Protein AF-A0A7J8WJ26-F1 (afdb_monomer_lite)

Secondary structure (DSSP, 8-state):
---S--HHHHGGGG-TT-HHHHHHHHHHHHHHHHHHHHTTT-TTHHHHHHHHHHHHHHHTSGGGTT--GGGTT---

Structure (mmCIF, N/CA/C/O backbone):
data_AF-A0A7J8WJ26-F1
#
_entry.id   AF-A0A7J8WJ26-F1
#
loop_
_atom_site.group_PDB
_atom_site.id
_atom_site.type_symbol
_atom_site.label_atom_id
_atom_site.label_alt_id
_atom_site.label_comp_id
_atom_site.label_asym_id
_atom_site.label_entity_id
_atom_site.label_seq_id
_atom_site.pdbx_PDB_ins_code
_atom_site.Cartn_x
_atom_site.Cartn_y
_atom_site.Cartn_z
_atom_site.occupancy
_atom_site.B_iso_or_equiv
_atom_site.auth_seq_id
_atom_site.auth_comp_id
_atom_site.auth_asym_id
_atom_site.auth_atom_id
_atom_site.pdbx_PDB_model_num
ATOM 1 N N . ILE A 1 1 ? -18.809 12.560 16.369 1.00 48.66 1 ILE A N 1
ATOM 2 C CA . ILE A 1 1 ? -17.460 12.095 16.760 1.00 48.66 1 ILE A CA 1
ATOM 3 C C . ILE A 1 1 ? -16.941 11.292 15.584 1.00 48.66 1 ILE A C 1
ATOM 5 O O . ILE A 1 1 ? -17.429 10.194 15.346 1.00 48.66 1 ILE A O 1
ATOM 9 N N . TYR A 1 2 ? -16.101 11.898 14.747 1.00 51.72 2 TYR A N 1
ATOM 10 C CA . TYR A 1 2 ? -15.475 11.167 13.652 1.00 51.72 2 TYR A CA 1
ATOM 11 C C . TYR A 1 2 ? -14.453 10.245 14.298 1.00 51.72 2 TYR A C 1
ATOM 13 O O . TYR A 1 2 ? -13.490 10.737 14.868 1.00 51.72 2 TYR A O 1
ATOM 21 N N . ASN A 1 3 ? -14.704 8.933 14.278 1.00 66.25 3 ASN A N 1
ATOM 22 C CA . ASN A 1 3 ? -13.691 7.956 14.667 1.00 66.25 3 ASN A CA 1
ATOM 23 C C . ASN A 1 3 ? -12.427 8.314 13.875 1.00 66.25 3 ASN A C 1
ATOM 25 O O . ASN A 1 3 ? -12.561 8.484 12.660 1.00 66.25 3 ASN A O 1
ATOM 29 N N . GLY A 1 4 ? -11.252 8.441 14.498 1.00 75.19 4 GLY A N 1
ATOM 30 C CA . GLY A 1 4 ? -9.960 8.727 13.854 1.00 75.19 4 GLY A CA 1
ATOM 31 C C . GLY A 1 4 ? -9.491 7.644 12.870 1.00 75.19 4 GLY A C 1
ATOM 32 O O . GLY A 1 4 ? -8.317 7.283 12.815 1.00 75.19 4 GLY A O 1
ATOM 33 N N . LEU A 1 5 ? -10.407 7.072 12.091 1.00 82.06 5 LEU A N 1
ATOM 34 C CA . LEU A 1 5 ? -10.259 6.047 11.078 1.00 82.06 5 LEU A CA 1
ATOM 35 C C . LEU A 1 5 ? -10.103 6.703 9.711 1.00 82.06 5 LEU A C 1
ATOM 37 O O . LEU A 1 5 ? -10.871 7.577 9.312 1.00 82.06 5 LEU A O 1
ATOM 41 N N . THR A 1 6 ? -9.133 6.223 8.952 1.00 84.75 6 THR A N 1
ATOM 42 C CA . THR A 1 6 ? -8.955 6.606 7.553 1.00 84.75 6 THR A CA 1
ATOM 43 C C . THR A 1 6 ? -10.119 6.092 6.700 1.00 84.75 6 THR A C 1
ATOM 45 O O . THR A 1 6 ? -10.761 5.096 7.036 1.00 84.75 6 THR A O 1
ATOM 48 N N . TRP A 1 7 ? -10.358 6.707 5.539 1.00 84.06 7 TRP A N 1
ATOM 49 C CA . TRP A 1 7 ? -11.345 6.221 4.559 1.00 84.06 7 TRP A CA 1
ATOM 50 C C . TRP A 1 7 ? -11.139 4.745 4.192 1.00 84.06 7 TRP A C 1
ATOM 52 O O . TRP A 1 7 ? -12.094 3.982 4.052 1.00 84.06 7 TRP A O 1
ATOM 62 N N . TRP A 1 8 ? -9.877 4.314 4.109 1.00 86.12 8 TRP A N 1
ATOM 63 C CA . TRP A 1 8 ? -9.535 2.913 3.880 1.00 86.12 8 TRP A CA 1
ATOM 64 C C . TRP A 1 8 ? -10.005 1.997 5.009 1.00 86.12 8 TRP A C 1
ATOM 66 O O . TRP A 1 8 ? -10.383 0.859 4.769 1.00 86.12 8 TRP A O 1
ATOM 76 N N . GLU A 1 9 ? -9.982 2.441 6.257 1.00 84.25 9 GLU A N 1
ATOM 77 C CA . GLU A 1 9 ? -10.467 1.638 7.379 1.00 84.25 9 GLU A CA 1
ATOM 78 C C . GLU A 1 9 ? -11.990 1.636 7.461 1.00 84.25 9 GLU A C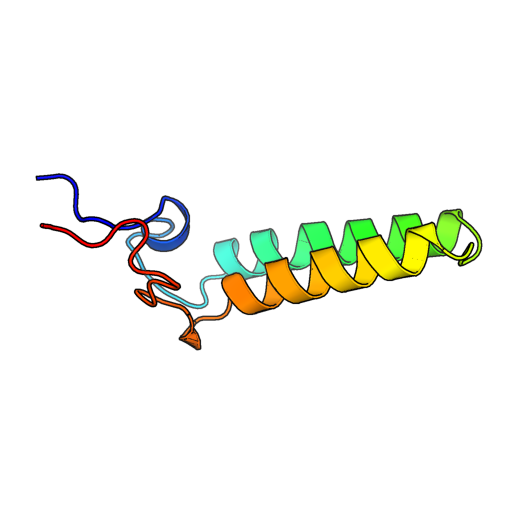 1
ATOM 80 O O . GLU A 1 9 ? -12.543 0.681 7.986 1.00 84.25 9 GLU A O 1
ATOM 85 N N . GLN A 1 10 ? -12.660 2.640 6.895 1.00 86.75 10 GLN A N 1
ATOM 86 C CA . GLN A 1 10 ? -14.119 2.755 6.898 1.00 86.75 10 GLN A CA 1
ATOM 87 C C . GLN A 1 10 ? -14.801 1.964 5.768 1.00 86.75 10 GLN A C 1
ATOM 89 O O . GLN A 1 10 ? -15.946 1.544 5.934 1.00 86.75 10 GLN A O 1
ATOM 94 N N . ILE A 1 11 ? -14.114 1.704 4.645 1.00 87.94 11 ILE A N 1
ATOM 95 C CA . ILE A 1 11 ? -14.706 0.962 3.516 1.00 87.94 11 ILE A CA 1
ATOM 96 C C . ILE A 1 11 ? -15.217 -0.426 3.947 1.00 87.94 11 ILE A C 1
ATOM 98 O O . ILE A 1 11 ? -14.631 -1.085 4.812 1.00 87.94 11 ILE A O 1
ATOM 102 N N . ASP A 1 12 ? -16.328 -0.866 3.352 1.00 87.25 12 ASP A N 1
ATOM 103 C CA . ASP A 1 12 ? -17.033 -2.111 3.689 1.00 87.25 12 ASP A CA 1
ATOM 104 C C . ASP A 1 12 ? -17.392 -2.244 5.188 1.00 87.25 12 ASP A C 1
ATOM 106 O O . ASP A 1 12 ? -17.305 -3.331 5.766 1.00 87.25 12 ASP A O 1
ATOM 110 N N . ASN A 1 13 ? -17.773 -1.137 5.841 1.00 84.06 13 ASN A N 1
ATOM 111 C CA . ASN A 1 13 ? -18.073 -1.077 7.281 1.00 84.06 13 ASN A CA 1
ATOM 112 C C . ASN A 1 13 ? -16.916 -1.590 8.164 1.00 84.06 13 ASN A C 1
ATOM 114 O O . ASN A 1 13 ? -17.136 -2.218 9.198 1.00 84.06 13 ASN A O 1
ATOM 118 N N . GLY A 1 14 ? -15.669 -1.380 7.729 1.00 82.50 14 GLY A N 1
ATOM 119 C CA . GLY A 1 14 ? -14.469 -1.826 8.441 1.00 82.50 14 GLY A CA 1
ATOM 120 C C . GLY A 1 14 ? -14.175 -3.323 8.370 1.00 82.50 14 GLY A C 1
ATOM 121 O O . GLY A 1 14 ? -13.191 -3.775 8.962 1.00 82.50 14 GLY A O 1
ATOM 122 N N . LYS A 1 15 ? -14.956 -4.098 7.604 1.00 84.56 15 LYS A N 1
ATOM 123 C CA . LYS A 1 15 ? -14.658 -5.510 7.347 1.00 84.56 15 LYS A CA 1
ATOM 124 C C . LYS A 1 15 ? -13.360 -5.631 6.557 1.00 84.56 15 LYS A C 1
ATOM 126 O O . LYS A 1 15 ? -13.230 -5.075 5.468 1.00 84.56 15 LYS A O 1
ATOM 131 N N . GLN A 1 16 ? -12.404 -6.374 7.103 1.00 82.88 16 GLN A N 1
ATOM 132 C CA . GLN A 1 16 ? -11.134 -6.667 6.444 1.00 82.88 16 GLN A CA 1
ATOM 133 C C . GLN A 1 16 ? -11.285 -7.797 5.414 1.00 82.88 16 GLN A C 1
ATOM 135 O O . GLN A 1 16 ? -12.228 -8.583 5.472 1.00 82.88 16 GLN A O 1
ATOM 140 N N . LEU A 1 17 ? -10.342 -7.880 4.467 1.00 78.75 17 LEU A N 1
ATOM 141 C CA . LEU A 1 17 ? -10.231 -8.963 3.469 1.00 78.75 17 LEU A CA 1
ATOM 142 C C . LEU A 1 17 ? -11.462 -9.189 2.566 1.00 78.75 17 LEU A C 1
ATOM 144 O O . LEU A 1 17 ? -11.625 -10.262 1.979 1.00 78.75 17 LEU A O 1
ATOM 148 N N . THR A 1 18 ? -12.295 -8.169 2.390 1.00 88.62 18 THR A N 1
ATOM 149 C CA . THR A 1 18 ? -13.418 -8.180 1.448 1.00 88.62 18 THR A CA 1
ATOM 150 C C . THR A 1 18 ? -12.933 -8.234 -0.004 1.00 88.62 18 THR A C 1
ATOM 152 O O . THR A 1 18 ? -11.800 -7.863 -0.330 1.00 88.62 18 THR A O 1
ATOM 155 N N . ARG A 1 19 ? -13.807 -8.686 -0.914 1.00 87.50 19 ARG A N 1
ATOM 156 C CA . ARG A 1 19 ? -13.504 -8.736 -2.355 1.00 87.50 19 ARG A CA 1
ATOM 157 C C . ARG A 1 19 ? -13.166 -7.346 -2.913 1.00 87.50 19 ARG A C 1
ATOM 159 O O . ARG A 1 19 ? -12.219 -7.229 -3.685 1.00 87.50 19 ARG A O 1
ATOM 166 N N . ASN A 1 20 ? -13.866 -6.311 -2.449 1.00 88.69 20 ASN A N 1
ATOM 167 C CA . ASN A 1 20 ? -13.635 -4.920 -2.844 1.00 88.69 20 ASN A CA 1
ATOM 168 C C . ASN A 1 20 ? -12.242 -4.436 -2.427 1.00 88.69 20 ASN A C 1
ATOM 170 O O . ASN A 1 20 ? -11.507 -3.902 -3.252 1.00 88.69 20 ASN A O 1
ATOM 174 N N . ARG A 1 21 ? -11.827 -4.688 -1.177 1.00 87.56 21 ARG A N 1
ATOM 175 C CA . ARG A 1 21 ? -10.482 -4.322 -0.704 1.00 87.56 21 ARG A CA 1
ATOM 176 C C . ARG A 1 21 ? -9.391 -5.019 -1.506 1.00 87.56 21 ARG A C 1
ATOM 178 O O . ARG A 1 21 ? -8.453 -4.353 -1.926 1.00 87.56 21 ARG A O 1
ATOM 185 N N . LYS A 1 22 ? -9.542 -6.323 -1.772 1.00 87.62 22 LYS A N 1
ATOM 186 C CA . LYS A 1 22 ? -8.593 -7.077 -2.609 1.00 87.62 22 LYS A CA 1
ATOM 187 C C . LYS A 1 22 ? -8.483 -6.469 -4.007 1.00 87.62 22 LYS A C 1
ATOM 189 O O . LYS A 1 22 ? -7.373 -6.244 -4.477 1.00 87.62 22 LYS A O 1
ATOM 194 N N . PHE A 1 23 ? -9.610 -6.138 -4.637 1.00 90.06 23 PHE A N 1
ATOM 195 C CA . PHE A 1 23 ? -9.625 -5.478 -5.943 1.00 90.06 23 PHE A CA 1
ATOM 196 C C . PHE A 1 23 ? -8.890 -4.131 -5.911 1.00 90.06 23 PHE A C 1
ATOM 198 O O . PHE A 1 23 ? -7.961 -3.922 -6.687 1.00 90.06 23 PHE A O 1
ATOM 205 N N . LEU A 1 24 ? -9.227 -3.259 -4.956 1.00 89.94 24 LEU A N 1
ATOM 206 C CA . LEU A 1 24 ? -8.611 -1.936 -4.816 1.00 89.94 24 LEU A CA 1
ATOM 207 C C . LEU A 1 24 ? -7.108 -1.992 -4.503 1.00 89.94 24 LEU A C 1
ATOM 209 O O . LEU A 1 24 ? -6.386 -1.073 -4.874 1.00 89.94 24 LEU A O 1
ATOM 213 N N . THR A 1 25 ? -6.621 -3.053 -3.850 1.00 88.94 25 THR A N 1
ATOM 214 C CA . THR A 1 25 ? -5.176 -3.265 -3.656 1.00 88.94 2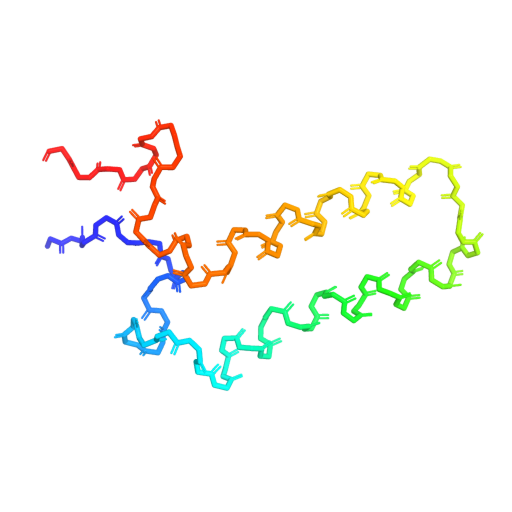5 THR A CA 1
ATOM 215 C C . THR A 1 25 ? -4.479 -3.866 -4.872 1.00 88.94 25 THR A C 1
ATOM 217 O O . THR A 1 25 ? -3.322 -3.547 -5.116 1.00 88.94 25 THR A O 1
ATOM 220 N N . VAL A 1 26 ? -5.151 -4.734 -5.633 1.00 89.50 26 VAL A N 1
ATOM 221 C CA . VAL A 1 26 ? -4.537 -5.475 -6.747 1.00 89.50 26 VAL A CA 1
ATOM 222 C C . VAL A 1 26 ? -4.474 -4.631 -8.017 1.00 89.50 26 VAL A C 1
ATOM 224 O O . VAL A 1 26 ? -3.483 -4.704 -8.736 1.00 89.50 26 VAL A O 1
ATOM 227 N N . VAL A 1 27 ? -5.482 -3.796 -8.286 1.00 92.69 27 VAL A N 1
ATOM 228 C CA . VAL A 1 27 ? -5.526 -2.960 -9.498 1.00 92.69 27 VAL A CA 1
ATOM 229 C C . VAL A 1 27 ? -4.277 -2.080 -9.651 1.00 92.69 27 VAL A C 1
ATOM 231 O O . VAL A 1 27 ? -3.646 -2.160 -10.705 1.00 92.69 27 VAL A O 1
ATOM 234 N N . PRO A 1 28 ? -3.840 -1.306 -8.636 1.00 89.25 28 PRO A N 1
ATOM 235 C CA . PRO A 1 28 ? -2.618 -0.508 -8.746 1.00 89.25 28 PRO A CA 1
ATOM 236 C C . PRO A 1 28 ? -1.361 -1.354 -8.986 1.00 89.25 28 PRO A C 1
ATOM 238 O O . PRO A 1 28 ? -0.480 -0.939 -9.732 1.00 89.25 28 PRO A O 1
ATOM 241 N N . VAL A 1 29 ? -1.288 -2.553 -8.396 1.00 90.31 29 VAL A N 1
ATOM 242 C CA . VAL A 1 29 ? -0.158 -3.480 -8.581 1.00 90.31 29 VAL A CA 1
ATOM 243 C C . VAL A 1 29 ? -0.107 -3.989 -10.020 1.00 90.31 29 VAL A C 1
ATOM 245 O O . VAL A 1 29 ? 0.957 -3.996 -10.631 1.00 90.31 29 VAL A O 1
ATOM 248 N N . VAL A 1 30 ? -1.249 -4.363 -10.598 1.00 91.06 30 VAL A N 1
ATOM 249 C CA . VAL A 1 30 ? -1.326 -4.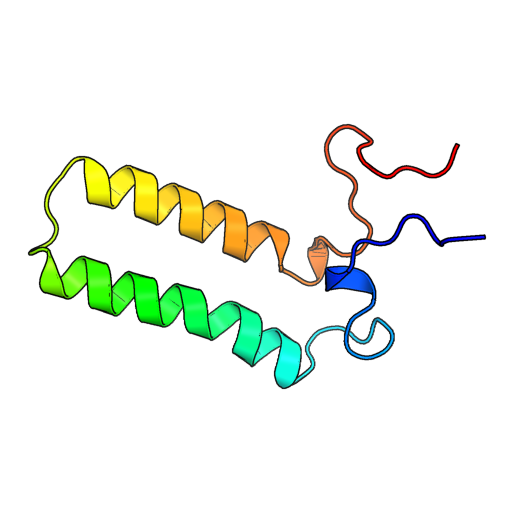801 -11.999 1.00 91.06 30 VAL A CA 1
ATOM 250 C C . VAL A 1 30 ? -0.971 -3.658 -12.950 1.00 91.06 30 VAL A C 1
ATOM 252 O O . VAL A 1 30 ? -0.181 -3.859 -13.869 1.00 91.06 30 VAL A O 1
ATOM 255 N N . LEU A 1 31 ? -1.491 -2.450 -12.706 1.00 89.12 31 LEU A N 1
ATOM 256 C CA . LEU A 1 31 ? -1.142 -1.265 -13.497 1.00 89.12 31 LEU A CA 1
ATOM 257 C C . LEU A 1 31 ? 0.361 -0.966 -13.437 1.00 89.12 31 LEU A C 1
ATOM 259 O O . LEU A 1 31 ? 0.961 -0.660 -14.464 1.00 89.12 31 LEU A O 1
ATOM 263 N N . TYR A 1 32 ? 0.980 -1.113 -12.263 1.00 89.44 32 TYR A N 1
ATOM 264 C CA . TYR A 1 32 ? 2.425 -0.983 -12.099 1.00 89.44 32 TYR A CA 1
ATOM 265 C C . TYR A 1 32 ? 3.208 -2.017 -12.920 1.00 89.44 32 TYR A C 1
ATOM 267 O O . TYR A 1 32 ? 4.190 -1.657 -13.571 1.00 89.44 32 TYR A O 1
ATOM 275 N N . LEU A 1 33 ? 2.783 -3.284 -12.919 1.00 87.19 33 LEU A N 1
ATOM 276 C CA . LEU A 1 33 ? 3.439 -4.340 -13.695 1.00 87.19 33 LEU A CA 1
ATOM 277 C C . LEU A 1 33 ? 3.356 -4.067 -15.201 1.00 87.19 33 LEU A C 1
ATOM 279 O O . LEU A 1 33 ? 4.365 -4.186 -15.893 1.00 87.19 33 LEU A O 1
ATOM 283 N N . ILE A 1 34 ? 2.186 -3.643 -15.690 1.00 88.62 34 ILE A N 1
ATOM 284 C CA . ILE A 1 34 ? 1.993 -3.268 -17.098 1.00 88.62 34 ILE A CA 1
ATOM 285 C C . ILE A 1 34 ? 2.888 -2.077 -17.449 1.00 88.62 34 ILE A C 1
ATOM 287 O O . ILE A 1 34 ? 3.635 -2.149 -18.421 1.00 88.62 34 ILE A O 1
ATOM 291 N N . ALA A 1 35 ? 2.864 -1.015 -16.637 1.00 86.69 35 ALA A N 1
ATOM 292 C CA . ALA A 1 35 ? 3.692 0.167 -16.858 1.00 86.69 35 ALA A CA 1
ATOM 293 C C . ALA A 1 35 ? 5.185 -0.195 -16.904 1.00 86.69 35 ALA A C 1
ATOM 295 O O . ALA A 1 35 ? 5.877 0.176 -17.849 1.00 86.69 35 ALA A O 1
ATOM 296 N N . SER A 1 36 ? 5.654 -0.994 -15.943 1.00 85.81 36 SER A N 1
ATOM 297 C CA . SER A 1 36 ? 7.053 -1.433 -15.857 1.00 85.81 36 SER A CA 1
ATOM 298 C C . SER A 1 36 ? 7.485 -2.250 -17.074 1.00 85.81 36 SER A C 1
ATOM 300 O O . SER A 1 36 ? 8.586 -2.055 -17.587 1.00 85.81 36 SER A O 1
ATOM 302 N N . HIS A 1 37 ? 6.600 -3.125 -17.561 1.00 83.88 37 HIS A N 1
ATOM 303 C CA . HIS A 1 37 ? 6.830 -3.923 -18.761 1.00 83.88 37 HIS A CA 1
ATOM 304 C C . HIS A 1 37 ? 6.878 -3.054 -20.026 1.00 83.88 37 HIS A C 1
ATOM 306 O O . HIS A 1 37 ? 7.716 -3.271 -20.893 1.00 83.88 37 HIS A O 1
ATOM 312 N N . THR A 1 38 ? 6.008 -2.045 -20.146 1.00 83.88 38 THR A N 1
ATOM 313 C CA . THR A 1 38 ? 6.018 -1.139 -21.310 1.00 83.88 38 THR A CA 1
ATOM 314 C C . THR A 1 38 ? 7.227 -0.208 -21.351 1.00 83.88 38 THR A C 1
ATOM 316 O O . THR A 1 38 ? 7.614 0.231 -22.427 1.00 83.88 38 THR A O 1
ATOM 319 N N . THR A 1 39 ? 7.836 0.088 -20.201 1.00 80.88 39 THR A N 1
ATOM 320 C CA . THR A 1 39 ? 9.015 0.961 -20.092 1.00 80.88 39 THR A CA 1
ATOM 321 C C . THR A 1 39 ? 10.345 0.207 -20.169 1.00 80.88 39 THR A C 1
ATOM 323 O O . THR A 1 39 ? 11.357 0.765 -19.762 1.00 80.88 39 THR A O 1
ATOM 326 N N . ASP A 1 40 ? 10.349 -1.058 -20.605 1.00 78.56 40 ASP A N 1
ATOM 327 C CA . ASP A 1 40 ? 11.554 -1.898 -20.751 1.00 78.56 40 ASP A CA 1
ATOM 328 C C . ASP A 1 40 ? 12.489 -1.853 -19.523 1.00 78.56 40 ASP A C 1
ATOM 330 O O . ASP A 1 40 ? 13.706 -1.707 -19.619 1.00 78.56 40 ASP A O 1
ATOM 334 N N . TYR A 1 41 ? 11.890 -1.883 -18.326 1.00 72.56 41 TYR A N 1
ATOM 335 C CA . TYR A 1 41 ? 12.602 -1.895 -17.043 1.00 72.56 41 TYR A CA 1
ATOM 336 C C . TYR A 1 41 ? 13.655 -0.783 -16.860 1.00 72.56 41 TYR A C 1
ATOM 338 O O . TYR A 1 41 ? 14.648 -0.967 -16.154 1.00 72.56 41 TYR A O 1
ATOM 346 N N . GLN A 1 42 ? 13.436 0.400 -17.442 1.00 74.75 42 GLN A N 1
ATOM 347 C CA . GLN A 1 42 ? 14.395 1.500 -17.355 1.00 74.75 42 GLN A CA 1
ATOM 348 C C . GLN A 1 42 ? 14.674 1.947 -15.906 1.00 74.75 42 GLN A C 1
ATOM 350 O O . GLN A 1 42 ? 13.806 2.435 -15.169 1.00 74.75 42 GLN A O 1
ATOM 355 N N . HIS A 1 43 ? 15.938 1.819 -15.500 1.00 77.06 43 HIS A N 1
ATOM 356 C CA . HIS A 1 43 ? 16.464 2.377 -14.258 1.00 77.06 43 HIS A CA 1
ATOM 357 C C . HIS A 1 43 ? 16.834 3.857 -14.469 1.00 77.06 43 HIS A C 1
ATOM 359 O O . HIS A 1 43 ? 17.380 4.189 -15.520 1.00 77.06 43 HIS A O 1
ATOM 365 N N . PRO A 1 44 ? 16.579 4.766 -13.505 1.00 77.38 44 PRO A N 1
ATOM 366 C CA . PRO A 1 44 ? 16.253 4.519 -12.097 1.00 77.38 44 PRO A CA 1
ATOM 367 C C . PRO A 1 44 ? 14.759 4.609 -11.736 1.00 77.38 44 PRO A C 1
ATOM 369 O O . PRO A 1 44 ? 14.393 4.238 -10.620 1.00 77.38 44 PRO A O 1
ATOM 372 N N . MET A 1 45 ? 13.886 5.084 -12.633 1.00 81.25 45 MET A N 1
ATOM 373 C CA . MET A 1 45 ? 12.467 5.318 -12.314 1.00 81.25 45 MET A CA 1
ATOM 374 C C . MET A 1 45 ? 11.738 4.047 -11.864 1.00 81.25 45 MET A C 1
ATOM 376 O O . MET A 1 45 ? 10.898 4.117 -10.963 1.00 81.25 45 MET A O 1
ATOM 380 N N . LEU A 1 46 ? 12.098 2.884 -12.421 1.00 84.25 46 LEU A N 1
ATOM 381 C CA . LEU A 1 46 ? 11.550 1.597 -12.000 1.00 84.25 46 LEU A CA 1
ATOM 382 C C . LEU A 1 46 ? 11.721 1.365 -10.491 1.00 84.25 46 LEU A C 1
ATOM 384 O O . LEU A 1 46 ? 10.757 0.984 -9.837 1.00 84.25 46 LEU A O 1
ATOM 388 N N . PHE A 1 47 ? 12.904 1.654 -9.935 1.00 86.00 47 PHE A N 1
ATOM 389 C CA . PHE A 1 47 ? 13.225 1.406 -8.525 1.00 86.00 47 PHE A CA 1
ATOM 390 C C . PHE A 1 47 ? 12.340 2.225 -7.578 1.00 86.00 47 PHE A C 1
ATOM 392 O O . PHE A 1 47 ? 11.759 1.683 -6.637 1.00 86.00 47 PHE A O 1
ATOM 399 N N . PHE A 1 48 ? 12.187 3.523 -7.853 1.00 87.00 48 PHE A N 1
ATOM 400 C CA . PHE A 1 48 ? 11.321 4.396 -7.057 1.00 87.00 48 PHE A CA 1
ATOM 401 C C . PHE A 1 48 ? 9.859 3.957 -7.124 1.00 87.00 48 PHE A C 1
ATOM 403 O O . PHE A 1 48 ? 9.161 3.967 -6.111 1.00 87.00 48 PHE A O 1
ATOM 410 N N . ASN A 1 49 ? 9.408 3.525 -8.302 1.00 87.62 49 ASN A N 1
ATOM 411 C CA . ASN A 1 49 ? 8.049 3.043 -8.494 1.00 87.62 49 ASN A CA 1
ATOM 412 C C . ASN A 1 49 ? 7.818 1.698 -7.773 1.00 87.62 49 ASN A C 1
ATOM 414 O O . ASN A 1 49 ? 6.810 1.542 -7.086 1.00 87.62 49 ASN A O 1
ATOM 418 N N . THR A 1 50 ? 8.784 0.766 -7.804 1.00 87.25 50 THR A N 1
ATOM 419 C CA . THR A 1 50 ? 8.727 -0.477 -7.011 1.00 87.25 50 THR A CA 1
ATOM 420 C C . THR A 1 50 ? 8.629 -0.178 -5.519 1.00 87.25 50 THR A C 1
ATOM 422 O O . THR A 1 50 ? 7.788 -0.754 -4.828 1.00 87.25 50 THR A O 1
ATOM 425 N N . LEU A 1 51 ? 9.465 0.735 -5.013 1.00 91.50 51 LEU A N 1
ATOM 426 C CA . LEU A 1 51 ? 9.466 1.114 -3.602 1.00 91.50 51 LEU A CA 1
ATOM 427 C C . LEU A 1 51 ? 8.124 1.734 -3.194 1.00 91.50 51 LEU A C 1
ATOM 429 O O . LEU A 1 51 ? 7.562 1.361 -2.165 1.00 91.50 51 LEU A O 1
ATOM 433 N N . ALA A 1 52 ? 7.581 2.631 -4.021 1.00 89.75 52 ALA A N 1
ATOM 434 C CA . ALA A 1 52 ? 6.277 3.240 -3.787 1.00 89.75 52 ALA A CA 1
ATOM 435 C C . ALA A 1 52 ? 5.162 2.185 -3.729 1.00 89.75 52 ALA A C 1
ATOM 437 O O . ALA A 1 52 ? 4.367 2.179 -2.788 1.00 89.75 52 ALA A O 1
ATOM 438 N N . VAL A 1 53 ? 5.130 1.250 -4.683 1.00 90.31 53 VAL A N 1
ATOM 439 C CA . VAL A 1 53 ? 4.136 0.168 -4.706 1.00 90.31 53 VAL A CA 1
ATOM 440 C C . VAL A 1 53 ? 4.279 -0.739 -3.486 1.00 90.31 53 VAL A C 1
ATOM 442 O O . VAL A 1 53 ? 3.272 -1.048 -2.857 1.00 90.31 53 VAL A O 1
ATOM 445 N N . LEU A 1 54 ? 5.498 -1.106 -3.080 1.00 90.81 54 LEU A N 1
ATOM 446 C CA . LEU A 1 54 ? 5.721 -1.904 -1.870 1.00 90.81 54 LEU A CA 1
ATOM 447 C C . LEU A 1 54 ? 5.173 -1.215 -0.616 1.00 90.81 54 LEU A C 1
ATOM 449 O O . LEU A 1 54 ? 4.420 -1.831 0.139 1.00 90.81 54 LEU A O 1
ATOM 453 N N . VAL A 1 55 ? 5.494 0.065 -0.416 1.00 90.12 55 VAL A N 1
ATOM 454 C CA . VAL A 1 55 ? 4.997 0.844 0.730 1.00 90.12 55 VAL A CA 1
ATOM 455 C C . VAL A 1 55 ? 3.469 0.923 0.715 1.00 90.12 55 VAL A C 1
ATOM 457 O O . VAL A 1 55 ? 2.828 0.704 1.747 1.00 90.12 55 VAL A O 1
ATOM 460 N N . LEU A 1 56 ? 2.868 1.177 -0.452 1.00 89.62 56 LEU A N 1
ATOM 461 C CA . LEU A 1 56 ? 1.416 1.246 -0.603 1.00 89.62 56 LEU A CA 1
ATOM 462 C C . LEU A 1 56 ? 0.743 -0.097 -0.312 1.00 89.62 56 LEU A C 1
ATOM 464 O O . LEU A 1 56 ? -0.270 -0.118 0.381 1.00 89.62 56 LEU A O 1
ATOM 468 N N . VAL A 1 57 ? 1.293 -1.213 -0.793 1.00 88.75 57 VAL A N 1
ATOM 469 C CA . VAL A 1 57 ? 0.735 -2.546 -0.531 1.00 88.75 57 VAL A CA 1
ATOM 470 C C . VAL A 1 57 ? 0.850 -2.880 0.958 1.00 88.75 57 VAL A C 1
ATOM 472 O O . VAL A 1 57 ? -0.154 -3.274 1.552 1.00 88.75 57 VAL A O 1
ATOM 475 N N . ILE A 1 58 ? 2.011 -2.639 1.588 1.00 87.75 58 ILE A N 1
ATOM 476 C CA . ILE A 1 58 ? 2.237 -2.853 3.032 1.00 87.75 58 ILE A CA 1
ATOM 477 C C . ILE A 1 58 ? 1.195 -2.098 3.864 1.00 87.75 58 ILE A C 1
ATOM 479 O O . ILE A 1 58 ? 0.529 -2.691 4.714 1.00 87.75 58 ILE A O 1
ATOM 483 N N . ALA A 1 59 ? 0.980 -0.814 3.568 1.00 85.38 59 ALA A N 1
ATOM 484 C CA . ALA A 1 59 ? 0.017 0.028 4.277 1.00 85.38 59 ALA A CA 1
ATOM 485 C C . ALA A 1 59 ? -1.441 -0.463 4.171 1.00 85.38 59 ALA A C 1
ATOM 487 O O . ALA A 1 59 ? -2.293 -0.047 4.957 1.00 85.38 59 ALA A O 1
ATOM 488 N N . LYS A 1 60 ? -1.755 -1.325 3.197 1.00 86.00 60 LYS A N 1
ATOM 489 C CA . LYS A 1 60 ? -3.109 -1.838 2.949 1.00 86.00 60 LYS A CA 1
ATOM 490 C C . LYS A 1 60 ? -3.332 -3.252 3.491 1.00 86.00 60 LYS A C 1
ATOM 492 O O . LYS A 1 60 ? -4.464 -3.734 3.411 1.00 86.00 60 LYS A O 1
ATOM 497 N N . PHE A 1 61 ? -2.316 -3.897 4.074 1.00 85.00 61 PHE A N 1
ATOM 498 C CA . PHE A 1 61 ? -2.488 -5.196 4.731 1.00 85.00 61 PHE A CA 1
ATOM 499 C C . PHE A 1 61 ? -3.418 -5.104 5.950 1.00 85.00 61 PHE A C 1
ATOM 501 O O . PHE A 1 61 ? -3.431 -4.090 6.649 1.00 85.00 61 PHE A O 1
ATOM 508 N N . PRO A 1 62 ? -4.146 -6.191 6.275 1.00 81.00 62 PRO A N 1
ATOM 509 C CA . PRO A 1 62 ? -5.001 -6.245 7.462 1.00 81.00 62 PRO A CA 1
ATOM 510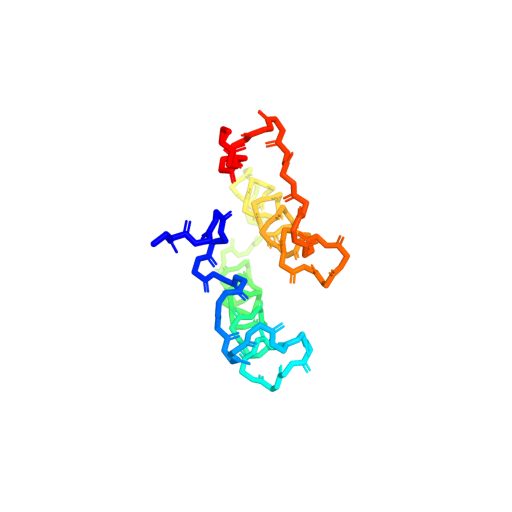 C C . PRO A 1 62 ? -4.223 -6.022 8.767 1.00 81.00 62 PRO A C 1
ATOM 512 O O . PRO A 1 62 ? -4.774 -5.459 9.705 1.00 81.00 62 PRO A O 1
ATOM 515 N N . ASN A 1 63 ? -2.935 -6.383 8.808 1.00 83.75 63 ASN A N 1
ATOM 516 C CA . ASN A 1 63 ? -2.060 -6.153 9.964 1.00 83.75 63 ASN A CA 1
ATOM 517 C C . ASN A 1 63 ? -1.837 -4.661 10.269 1.00 83.75 63 ASN A C 1
ATOM 519 O O . ASN A 1 63 ? -1.493 -4.318 11.394 1.00 83.75 63 ASN A O 1
ATOM 523 N N . MET A 1 64 ? -2.054 -3.777 9.290 1.00 83.19 64 MET A N 1
ATOM 524 C CA . MET A 1 64 ? -1.954 -2.324 9.460 1.00 83.19 64 MET A CA 1
ATOM 525 C C . MET A 1 64 ? -3.281 -1.684 9.890 1.00 83.19 64 MET A C 1
ATOM 527 O O . MET A 1 64 ? -3.373 -0.460 9.997 1.00 83.19 64 MET A O 1
ATOM 531 N N . HIS A 1 65 ? -4.328 -2.475 10.143 1.00 82.31 65 HIS A N 1
ATOM 532 C CA . HIS A 1 65 ? -5.610 -1.944 10.589 1.00 82.31 65 HIS A CA 1
ATOM 533 C C . HIS A 1 65 ? -5.473 -1.247 11.947 1.00 82.31 65 HIS A C 1
ATOM 535 O O . HIS A 1 65 ? -5.008 -1.847 12.913 1.00 82.31 65 HIS A O 1
ATOM 541 N N . LYS A 1 66 ? -5.896 0.020 12.022 1.00 79.50 66 LYS A N 1
ATOM 542 C CA . LYS A 1 66 ? -5.776 0.898 13.196 1.00 79.50 66 LYS A CA 1
ATOM 543 C C . LYS A 1 66 ? -4.339 1.144 13.662 1.00 79.50 66 LYS A C 1
ATOM 545 O O . LYS A 1 66 ? -4.140 1.744 14.714 1.00 79.50 66 LYS A O 1
ATOM 550 N N . VAL A 1 67 ? -3.336 0.761 12.872 1.00 83.19 67 VAL A N 1
ATOM 551 C CA . VAL A 1 67 ? -1.945 1.115 13.149 1.00 83.19 67 VAL A CA 1
ATOM 552 C C . VAL A 1 67 ? -1.726 2.560 12.708 1.00 83.19 67 VAL A C 1
ATOM 554 O O . VAL A 1 67 ? -2.048 2.952 11.585 1.00 83.19 67 VAL A O 1
ATOM 557 N N . ARG A 1 68 ? -1.218 3.383 13.624 1.00 85.81 68 ARG A N 1
ATOM 558 C CA . 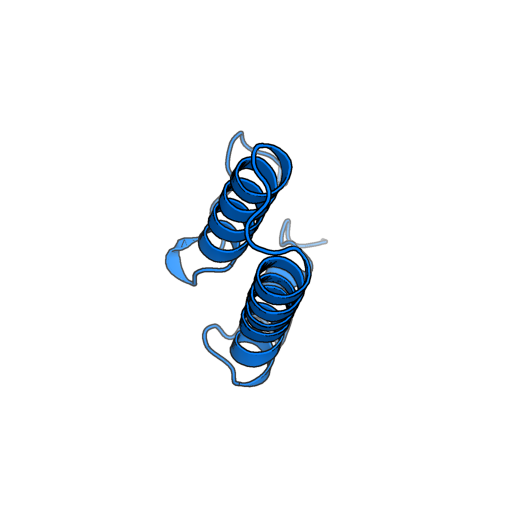ARG A 1 68 ? -0.979 4.816 13.422 1.00 85.81 68 ARG A CA 1
ATOM 559 C C . ARG A 1 68 ? 0.522 5.056 13.484 1.00 85.81 68 ARG A C 1
ATOM 561 O O . ARG A 1 68 ? 1.088 5.227 14.559 1.00 85.81 68 ARG A O 1
ATOM 568 N N . ILE A 1 69 ? 1.182 5.021 12.330 1.00 79.38 69 ILE A N 1
ATOM 569 C CA . ILE A 1 69 ? 2.614 5.327 12.258 1.00 79.38 69 ILE A CA 1
ATOM 570 C C . ILE A 1 69 ? 2.786 6.825 12.562 1.00 79.38 69 ILE A C 1
ATOM 572 O O . ILE A 1 69 ? 2.059 7.652 12.013 1.00 79.38 69 ILE A O 1
ATOM 576 N N . PHE A 1 70 ? 3.704 7.168 13.471 1.00 78.25 70 PHE A N 1
ATOM 577 C CA . PHE A 1 70 ? 3.970 8.544 13.925 1.00 78.25 70 PHE A CA 1
ATOM 578 C C . PHE A 1 70 ? 2.797 9.267 14.620 1.00 78.25 70 PHE A C 1
ATOM 580 O O . PHE A 1 70 ? 2.839 10.483 14.774 1.00 78.25 70 PHE A O 1
ATOM 587 N N . GLY A 1 71 ? 1.742 8.555 15.041 1.00 71.62 71 GLY A N 1
ATOM 588 C CA . GLY A 1 71 ? 0.589 9.170 15.721 1.00 71.62 71 GLY A CA 1
ATOM 589 C C . GLY A 1 71 ? -0.320 10.016 14.817 1.00 71.62 71 GLY A C 1
ATOM 590 O O . GLY A 1 71 ? -1.223 10.692 15.307 1.00 71.62 71 GLY A O 1
ATOM 591 N N . ILE A 1 72 ? -0.125 9.970 13.495 1.00 70.19 72 ILE A N 1
ATOM 592 C CA . ILE A 1 72 ? -1.000 10.640 12.525 1.00 70.19 72 ILE A CA 1
ATOM 593 C C . ILE A 1 72 ? -2.400 10.026 12.636 1.00 70.19 72 ILE A C 1
ATOM 595 O O . ILE A 1 72 ? -2.538 8.817 12.469 1.00 70.19 72 ILE A O 1
ATOM 599 N N . ASN A 1 73 ? -3.430 10.849 12.867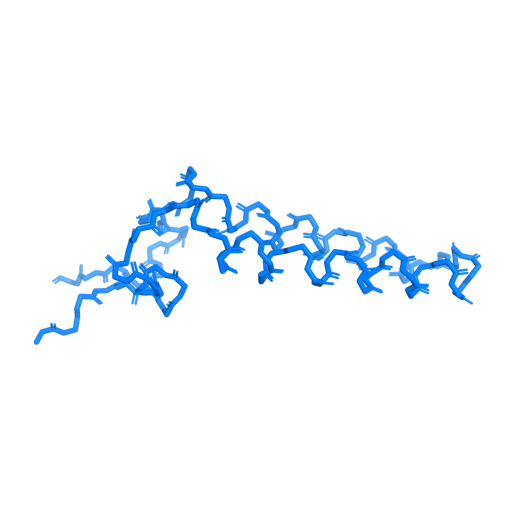 1.00 64.88 73 ASN A N 1
ATOM 600 C CA . ASN A 1 73 ? -4.830 10.429 13.051 1.00 64.88 73 ASN A CA 1
ATOM 601 C C . ASN A 1 73 ? -5.126 9.690 14.379 1.00 64.88 73 ASN A C 1
ATOM 603 O O . ASN A 1 73 ? -6.087 8.921 14.445 1.00 64.88 73 ASN A O 1
ATOM 607 N N . ALA A 1 74 ? -4.302 9.877 15.417 1.00 66.44 74 ALA A N 1
ATOM 608 C CA . ALA A 1 74 ? -4.662 9.495 16.782 1.00 66.44 74 ALA A CA 1
ATOM 609 C C . ALA A 1 74 ? -5.731 10.463 17.322 1.00 66.44 74 ALA A C 1
ATOM 611 O O . ALA A 1 74 ? -5.546 11.680 17.251 1.00 66.44 74 ALA A O 1
ATOM 612 N N . ASP A 1 75 ? -6.850 9.929 17.819 1.00 63.50 75 ASP A N 1
ATOM 613 C CA . ASP A 1 75 ? -7.812 10.716 18.597 1.00 63.50 75 ASP A CA 1
ATOM 614 C C . ASP A 1 75 ? -7.081 11.293 19.826 1.00 63.50 75 ASP A C 1
ATOM 616 O O . ASP A 1 75 ? -6.325 10.576 20.488 1.00 63.50 75 ASP A O 1
ATOM 620 N N . LYS A 1 76 ? -7.242 12.602 20.062 1.00 57.56 76 LYS A N 1
ATOM 621 C CA . LYS A 1 76 ? -6.738 13.282 21.265 1.00 57.56 76 LYS A CA 1
ATOM 622 C C . LYS A 1 76 ? -7.523 12.857 22.496 1.00 57.56 76 LYS A C 1
ATOM 624 O O . LYS A 1 76 ? -8.765 12.758 22.379 1.00 57.56 76 LYS A O 1
#

Radius of gyration: 15.31 Å; chains: 1; bounding box: 34×22×43 Å

pLDDT: mean 82.56, std 8.89, range [48.66, 92.69]

InterPro domains:
  IPR007203 ORMDL family [PF04061] (2-68)
  IPR007203 ORMDL family [PTHR12665] (2-75)

Sequence (76 aa):
IYNGLTWWEQIDNGKQLTRNRKFLTVVPVVLYLIASHTTDYQHPMLFFNTLAVLVLVIAKFPNMHKVRIFGINADK

Organism: Gossypium aridum (NCBI:txid34290)

Foldseek 3Di:
DPQLFDPLCPPPNNDPPDPVLVCVLVVVVVVLVVVCVVVVNDPPVNVVSVVVNVVVNVCSDPVVRVPDVPCRSPDD